Protein AF-A0A6B0UU11-F1 (afdb_monomer)

Foldseek 3Di:
DFDCPQQTLFALWDKDFDDADPVQQKTWMWIWTQDPPPRDIDIAIWIWGFDPPDPPDPDTFWIWIAHPVRPDTWIKGWQDDPVAFWTKIATPPPRDIDIDTDDDDDPVPHDCVNVVSRQPDQPPVSDGDGDDDDHRYDPVSND

pLDDT: mean 85.12, std 11.09, range [48.28, 96.38]

InterPro domains:
  IPR002970 Tick histamine-binding protein [PF02098] (1-142)
  IPR012674 Calycin [G3DSA:2.40.128.20] (1-143)
  IPR012674 Calycin [SSF50814] (1-143)

Secondary structure (DSSP, 8-state):
---SSSSTT-TT-EEEEEEEETTTTEEEEEEEEE-TTT--EEEEEEEEEEE-SSTT-SS--EEEEEETTS--EEEEEEEEE-SSSEEEEEETTT--EEEEESSS--GGGS-HHHHHHHH----TTS--PPPP------TTT--

Nearest PDB structures (foldseek):
  1qfv-assembly2_B  TM=8.189E-01  e=4.517E-04  Rhipicephalus appendiculatus
  3g7x-assembly1_A  TM=8.102E-01  e=1.492E-03  Rhipicephalus appendiculatus
  7b28-assembly7_G  TM=7.350E-01  e=2.067E-03  Rhipicephalus pulchellus
  7b28-assembly4_C  TM=7.503E-01  e=3.023E-03  Rhipicephalus pulchellus
  7b2d-assembly1_A  TM=7.182E-01  e=2.255E-02  Rhipicephalus pulchellus

Sequence (143 aa):
KNDTRLGGESKCFQMKYYEADAKKKHFLTQLLFRNDTTGQMVVYSITIVLKKSNESHNYYDRLLVQNHIATKHEIYELLFTDNKTCFTIRRISDELRQVWMIGRRNPTDISAQCGSAYQGPLDENGCAVPIPQYKIYDPEICQ

Structure (mmCIF, N/CA/C/O backbone):
data_AF-A0A6B0UU11-F1
#
_entry.id   AF-A0A6B0UU11-F1
#
loop_
_atom_site.group_PDB
_atom_site.id
_atom_site.type_symbol
_atom_site.label_atom_id
_atom_site.label_alt_id
_atom_site.label_comp_id
_atom_site.label_asym_id
_atom_site.label_entity_id
_atom_site.label_seq_id
_atom_site.pdbx_PDB_ins_code
_atom_site.Cartn_x
_atom_site.Cartn_y
_atom_site.Cartn_z
_atom_site.occupancy
_atom_site.B_iso_or_equiv
_atom_site.auth_seq_id
_atom_site.auth_comp_id
_atom_site.auth_asym_id
_atom_site.auth_atom_id
_atom_site.pdbx_PDB_model_num
ATOM 1 N N . LYS A 1 1 ? 6.491 5.214 14.272 1.00 48.28 1 LYS A N 1
ATOM 2 C CA . LYS A 1 1 ? 5.445 6.259 14.376 1.00 48.28 1 LYS A CA 1
ATOM 3 C C . LYS A 1 1 ? 4.213 5.722 13.667 1.00 48.28 1 LYS A C 1
ATOM 5 O O . LYS A 1 1 ? 4.396 5.143 12.604 1.00 48.28 1 LYS A O 1
ATOM 10 N N . ASN A 1 2 ? 3.029 5.830 14.263 1.00 50.59 2 ASN A N 1
ATOM 11 C CA . ASN A 1 2 ? 1.799 5.363 13.627 1.00 50.59 2 ASN A CA 1
ATOM 12 C C . ASN A 1 2 ? 1.388 6.286 12.481 1.00 50.59 2 ASN A C 1
ATOM 14 O O . ASN A 1 2 ? 1.773 7.461 12.458 1.00 50.59 2 ASN A O 1
ATOM 18 N N . ASP A 1 3 ? 0.652 5.741 11.511 1.00 55.50 3 ASP A N 1
ATOM 19 C CA . ASP A 1 3 ? 0.120 6.564 10.436 1.00 55.50 3 ASP A CA 1
ATOM 20 C C . ASP A 1 3 ? -0.947 7.499 11.010 1.00 55.50 3 ASP A C 1
ATOM 22 O O . ASP A 1 3 ? -1.720 7.116 11.875 1.00 55.50 3 ASP A O 1
ATOM 26 N N . THR A 1 4 ? -0.967 8.748 10.563 1.00 57.38 4 THR A N 1
ATOM 27 C CA . THR A 1 4 ? -1.985 9.751 10.904 1.00 57.38 4 THR A CA 1
ATOM 28 C C . THR A 1 4 ? -2.662 10.314 9.654 1.00 57.38 4 THR A C 1
ATOM 30 O O . THR A 1 4 ? -3.450 11.254 9.751 1.00 57.38 4 THR A O 1
ATOM 33 N N . ARG A 1 5 ? -2.344 9.777 8.466 1.00 70.94 5 ARG A N 1
ATOM 34 C CA . ARG A 1 5 ? -2.809 10.295 7.173 1.00 70.94 5 ARG A CA 1
ATOM 35 C C . ARG A 1 5 ? -3.621 9.268 6.393 1.00 70.94 5 ARG A C 1
ATOM 37 O O . ARG A 1 5 ? -4.846 9.322 6.446 1.00 70.94 5 ARG A O 1
ATOM 44 N N . LEU A 1 6 ? -2.978 8.362 5.651 1.00 64.62 6 LEU A N 1
ATOM 45 C CA . LEU A 1 6 ? -3.672 7.405 4.784 1.00 64.62 6 LEU A CA 1
ATOM 46 C C . LEU A 1 6 ? -4.136 6.201 5.605 1.00 64.62 6 LEU A C 1
ATOM 48 O O . LEU A 1 6 ? -3.629 5.093 5.485 1.00 64.62 6 LEU A O 1
ATOM 52 N N . GLY A 1 7 ? -5.129 6.470 6.438 1.00 59.06 7 GLY A N 1
ATOM 53 C CA . GLY A 1 7 ? -5.796 5.482 7.262 1.00 59.06 7 GLY A CA 1
ATOM 54 C C . GLY A 1 7 ? -5.426 5.438 8.714 1.00 59.06 7 GLY A C 1
ATOM 55 O O . GLY A 1 7 ? -6.110 4.775 9.489 1.00 59.06 7 GLY A O 1
ATOM 56 N N . GLY A 1 8 ? -4.477 6.279 9.104 1.00 64.94 8 GLY A N 1
ATOM 57 C CA . GLY A 1 8 ? -4.311 6.592 10.504 1.00 64.94 8 GLY A CA 1
ATOM 58 C C . GLY A 1 8 ? -3.969 5.345 11.328 1.00 64.94 8 GLY A C 1
ATOM 59 O O . GLY A 1 8 ? -3.302 4.420 10.865 1.00 64.94 8 GLY A O 1
ATOM 60 N N . GLU A 1 9 ? -4.512 5.309 12.539 1.00 68.12 9 GLU A N 1
ATOM 61 C CA . GLU A 1 9 ? -4.532 4.127 13.407 1.00 68.12 9 GLU A CA 1
ATOM 62 C C . GLU A 1 9 ? -5.830 3.315 13.269 1.00 68.12 9 GLU A C 1
ATOM 64 O O . GLU A 1 9 ? -5.997 2.295 13.940 1.00 68.12 9 GLU A O 1
ATOM 69 N N . SER A 1 10 ? -6.740 3.749 12.388 1.00 75.69 10 SER A N 1
ATOM 70 C CA . SER A 1 10 ? -8.085 3.196 12.279 1.00 75.69 10 SER A CA 1
ATOM 71 C C . SER A 1 10 ? -8.060 1.755 11.803 1.00 75.69 10 SER A C 1
ATOM 73 O O . SER A 1 10 ? -7.457 1.423 10.779 1.00 75.69 10 SER A O 1
ATOM 75 N N . LYS A 1 11 ? -8.759 0.885 12.530 1.00 81.06 11 LYS A N 1
ATOM 76 C CA . LYS A 1 11 ? -8.836 -0.536 12.190 1.00 81.06 11 LYS A CA 1
ATOM 77 C C . LYS A 1 11 ? -9.601 -0.768 10.891 1.00 81.06 11 LYS A C 1
ATOM 79 O O . LYS A 1 11 ? -10.465 0.012 10.481 1.00 81.06 11 LYS A O 1
ATOM 84 N N . CYS A 1 12 ? -9.298 -1.901 10.265 1.00 83.94 12 CYS A N 1
ATOM 85 C CA . CYS A 1 12 ? -9.999 -2.383 9.075 1.00 83.94 12 CYS A CA 1
ATOM 86 C C . CYS A 1 12 ? -9.890 -1.445 7.875 1.00 83.94 12 CYS A C 1
ATOM 88 O O . CYS A 1 12 ? -10.794 -1.400 7.040 1.00 83.94 12 CYS A O 1
ATOM 90 N N . PHE A 1 13 ? -8.784 -0.707 7.798 1.00 87.88 13 PHE A N 1
ATOM 91 C CA . PHE A 1 13 ? -8.553 0.245 6.734 1.00 87.88 13 PHE A CA 1
ATOM 92 C C . PHE A 1 13 ? -8.416 -0.461 5.380 1.00 87.88 13 PHE A C 1
ATOM 94 O O . PHE A 1 13 ? -7.590 -1.357 5.198 1.00 87.88 13 PHE A O 1
ATOM 101 N N . GLN A 1 14 ? -9.253 -0.064 4.430 1.00 89.12 14 GLN A N 1
ATOM 102 C CA . GLN A 1 14 ? -9.376 -0.653 3.103 1.00 89.12 14 GLN A CA 1
ATOM 103 C C . GLN A 1 14 ? -9.392 0.453 2.054 1.00 89.12 14 GLN A C 1
ATOM 105 O O . GLN A 1 14 ? -9.889 1.553 2.294 1.00 89.12 14 GLN A O 1
ATOM 110 N N . MET A 1 15 ? -8.891 0.142 0.861 1.00 90.62 15 MET A N 1
ATOM 111 C CA . MET A 1 15 ? -9.015 1.018 -0.297 1.00 90.62 15 MET A CA 1
ATOM 112 C C . MET A 1 15 ? -9.558 0.257 -1.503 1.00 90.62 15 MET A C 1
ATOM 114 O O . MET A 1 15 ? -9.213 -0.905 -1.724 1.00 90.62 15 MET A O 1
ATOM 118 N N . LYS A 1 16 ? -10.397 0.919 -2.299 1.00 91.81 16 LYS A N 1
ATOM 119 C CA . LYS A 1 16 ? -10.928 0.382 -3.555 1.00 91.81 16 LYS A CA 1
ATOM 120 C C . LYS A 1 16 ? -11.103 1.503 -4.570 1.00 91.81 16 LYS A C 1
ATOM 122 O O . LYS A 1 16 ? -11.786 2.487 -4.291 1.00 91.81 16 LYS A O 1
ATOM 127 N N . TYR A 1 17 ? -10.513 1.350 -5.753 1.00 92.81 17 TYR A N 1
ATOM 128 C CA . TYR A 1 17 ? -10.797 2.258 -6.860 1.00 92.81 17 TYR A CA 1
ATOM 129 C C . TYR A 1 17 ? -12.163 1.936 -7.477 1.00 92.81 17 TYR A C 1
ATOM 131 O O . TYR A 1 17 ? -12.565 0.772 -7.541 1.00 92.81 17 TYR A O 1
ATOM 139 N N . TYR A 1 18 ? -12.879 2.967 -7.917 1.00 93.75 18 TYR A N 1
ATOM 140 C CA . TYR A 1 18 ? -14.172 2.832 -8.599 1.00 93.75 18 TYR A CA 1
ATOM 141 C C . TYR A 1 18 ? -14.174 3.454 -9.997 1.00 93.75 18 TYR A C 1
ATOM 143 O O . TYR A 1 18 ? -15.002 3.084 -10.822 1.00 93.75 18 TYR A O 1
ATOM 151 N N . GLU A 1 19 ? -13.218 4.335 -10.289 1.00 95.06 19 GLU A N 1
ATOM 152 C CA . GLU A 1 19 ? -13.012 4.902 -11.619 1.00 95.06 19 GLU A CA 1
ATOM 153 C C . GLU A 1 19 ? -11.513 5.013 -11.902 1.00 95.06 19 GLU A C 1
ATOM 155 O O . GLU A 1 19 ? -10.722 5.328 -11.008 1.00 95.06 19 GLU A O 1
ATOM 160 N N . ALA A 1 20 ? -11.115 4.741 -13.145 1.00 95.19 20 ALA A N 1
ATOM 161 C CA . ALA A 1 20 ? -9.724 4.786 -13.571 1.00 95.19 20 ALA A CA 1
ATOM 162 C C . ALA A 1 20 ? -9.585 5.467 -14.938 1.00 95.19 20 ALA A C 1
ATOM 164 O O . ALA A 1 20 ? -10.110 4.987 -15.942 1.00 95.19 20 ALA A O 1
ATOM 165 N N . ASP A 1 21 ? -8.797 6.540 -14.993 1.00 94.25 21 ASP A N 1
ATOM 166 C CA . ASP A 1 21 ? -8.285 7.113 -16.237 1.00 94.25 21 ASP A CA 1
ATOM 167 C C . ASP A 1 21 ? -6.896 6.523 -16.505 1.00 94.25 21 ASP A C 1
ATOM 169 O O . ASP A 1 21 ? -5.870 6.978 -15.985 1.00 94.25 21 ASP A O 1
ATOM 173 N N . ALA A 1 22 ? -6.856 5.491 -17.347 1.00 89.88 22 ALA A N 1
ATOM 174 C CA . ALA A 1 22 ? -5.625 4.787 -17.688 1.00 89.88 22 ALA A CA 1
ATOM 175 C C . ALA A 1 22 ? -4.618 5.645 -18.476 1.00 89.88 22 ALA A C 1
ATOM 177 O O . ALA A 1 22 ? -3.426 5.319 -18.461 1.00 89.88 22 ALA A O 1
ATOM 178 N N . LYS A 1 23 ? -5.053 6.716 -19.159 1.00 91.25 23 LYS A N 1
ATOM 179 C CA . LYS A 1 23 ? -4.154 7.615 -19.903 1.00 91.25 23 LYS A CA 1
ATOM 180 C C . LYS A 1 23 ? -3.428 8.544 -18.943 1.00 91.25 23 LYS A C 1
ATOM 182 O O . LYS A 1 23 ? -2.207 8.658 -19.011 1.00 91.25 23 LYS A O 1
ATOM 187 N N . LYS A 1 24 ? -4.168 9.157 -18.018 1.00 90.56 24 LYS A N 1
ATOM 188 C CA . LYS A 1 24 ? -3.601 10.066 -17.010 1.00 90.56 24 LYS A CA 1
ATOM 189 C C . LYS A 1 24 ? -2.987 9.334 -15.820 1.00 90.56 24 LYS A C 1
ATOM 191 O O . LYS A 1 24 ? -2.226 9.943 -15.076 1.00 90.56 24 LYS A O 1
ATOM 196 N N . LYS A 1 25 ? -3.282 8.038 -15.660 1.00 94.25 25 LYS A N 1
ATOM 197 C CA . LYS A 1 25 ? -2.942 7.223 -14.480 1.00 94.25 25 LYS A CA 1
ATOM 198 C C . LYS A 1 25 ? -3.590 7.756 -13.204 1.00 94.25 25 LYS A C 1
ATOM 200 O O . LYS A 1 25 ? -2.962 7.773 -12.148 1.00 94.25 25 LYS A O 1
ATOM 205 N N . HIS A 1 26 ? -4.826 8.231 -13.330 1.00 94.44 26 HIS A N 1
ATOM 206 C CA . HIS A 1 26 ? -5.625 8.742 -12.221 1.00 94.44 26 HIS A CA 1
ATOM 207 C C . HIS A 1 26 ? -6.646 7.685 -11.809 1.00 94.44 26 HIS A C 1
ATOM 209 O O . HIS A 1 26 ? -7.297 7.088 -12.664 1.00 94.44 26 HIS A O 1
ATOM 215 N N . PHE A 1 27 ? -6.801 7.486 -10.507 1.00 94.19 27 PHE A N 1
ATOM 216 C CA . PHE A 1 27 ? -7.689 6.487 -9.931 1.00 94.19 27 PHE A CA 1
ATOM 217 C C . PHE A 1 27 ? -8.529 7.141 -8.840 1.00 94.19 27 PHE A C 1
ATOM 219 O O . PHE A 1 27 ? -8.003 7.514 -7.785 1.00 94.19 27 PHE A O 1
ATOM 226 N N . LEU A 1 28 ? -9.833 7.274 -9.076 1.00 93.50 28 LEU A N 1
ATOM 227 C CA . LEU A 1 28 ? -10.758 7.686 -8.028 1.00 93.50 28 LEU A CA 1
ATOM 228 C C . LEU A 1 28 ? -10.978 6.504 -7.092 1.00 93.50 28 LEU A C 1
ATOM 230 O O . LEU A 1 28 ? -11.361 5.410 -7.515 1.00 93.50 28 LEU A O 1
ATOM 234 N N . THR A 1 29 ? -10.673 6.727 -5.820 1.00 92.31 29 THR A N 1
ATOM 235 C CA . THR A 1 29 ? -10.527 5.671 -4.823 1.00 92.31 29 THR A CA 1
ATOM 236 C C . THR A 1 29 ? -11.312 6.012 -3.572 1.00 92.31 29 THR A C 1
ATOM 238 O O . THR A 1 29 ? -11.241 7.125 -3.056 1.00 92.31 29 THR A O 1
ATOM 241 N N . GLN A 1 30 ? -12.064 5.036 -3.078 1.00 91.62 30 GLN A N 1
ATOM 242 C CA . GLN A 1 30 ? -12.705 5.090 -1.775 1.00 91.62 30 GLN A CA 1
ATOM 243 C C . GLN A 1 30 ? -11.797 4.444 -0.739 1.00 91.62 30 GLN A C 1
ATOM 245 O O . GLN A 1 30 ? -11.271 3.350 -0.948 1.00 91.62 30 GLN A O 1
ATOM 250 N N . LEU A 1 31 ? -11.650 5.129 0.383 1.00 89.12 31 LEU A N 1
ATOM 251 C CA . LEU A 1 31 ? -11.078 4.618 1.613 1.00 89.12 31 LEU A CA 1
ATOM 252 C C . LEU A 1 31 ? -12.231 4.243 2.537 1.00 89.12 31 LEU A C 1
ATOM 254 O O . LEU A 1 31 ? -13.141 5.049 2.732 1.00 89.12 31 LEU A O 1
ATOM 258 N N . LEU A 1 32 ? -12.195 3.034 3.082 1.00 87.94 32 LEU A N 1
ATOM 259 C CA . LEU A 1 32 ? -13.185 2.521 4.020 1.00 87.94 32 LEU A CA 1
ATOM 260 C C . LEU A 1 32 ? -12.474 2.115 5.300 1.00 87.94 32 LEU A C 1
ATOM 262 O O . LEU A 1 32 ? -11.485 1.389 5.247 1.00 87.94 32 LEU A O 1
ATOM 266 N N . PHE A 1 33 ? -12.966 2.574 6.443 1.00 86.25 33 PHE A N 1
ATOM 267 C CA . PHE A 1 33 ? -12.352 2.261 7.729 1.00 86.25 33 PHE A CA 1
ATOM 268 C C . PHE A 1 33 ? -13.340 2.371 8.872 1.00 86.25 33 PHE A C 1
ATOM 270 O O . PHE A 1 33 ? -14.361 3.053 8.764 1.00 86.25 33 PHE A O 1
ATOM 277 N N . ARG A 1 34 ? -13.028 1.696 9.976 1.00 82.62 34 ARG A N 1
ATOM 278 C CA . ARG A 1 34 ? -13.826 1.777 11.191 1.00 82.62 34 ARG A CA 1
ATOM 279 C C . ARG A 1 34 ? -13.349 2.959 12.024 1.00 82.62 34 ARG A C 1
ATOM 281 O O . ARG A 1 34 ? -12.163 3.077 12.310 1.00 82.62 34 ARG A O 1
ATOM 288 N N . ASN A 1 35 ? -14.264 3.849 12.388 1.00 80.06 35 ASN A N 1
ATOM 289 C CA . ASN A 1 35 ? -13.966 4.932 13.313 1.00 80.06 35 ASN A CA 1
ATOM 290 C C . ASN A 1 35 ? -13.857 4.361 14.733 1.00 80.06 35 ASN A C 1
ATOM 292 O O . ASN A 1 35 ? -14.810 3.751 15.215 1.00 80.06 35 ASN A O 1
ATOM 296 N N . ASP A 1 36 ? -12.727 4.571 15.403 1.00 73.62 36 ASP A N 1
ATOM 297 C CA . ASP A 1 36 ? -12.484 3.976 16.724 1.00 73.62 36 ASP A CA 1
ATOM 298 C C . ASP A 1 36 ? -13.341 4.612 17.836 1.00 73.62 36 ASP A C 1
ATOM 300 O O . ASP A 1 36 ? -13.617 3.968 18.845 1.00 73.62 36 ASP A O 1
ATOM 304 N N . THR A 1 37 ? -13.819 5.848 17.647 1.00 77.75 37 THR A N 1
ATOM 305 C CA . THR A 1 37 ? -14.658 6.563 18.622 1.00 77.75 37 THR A CA 1
ATOM 306 C C . THR A 1 37 ? -16.128 6.170 18.517 1.00 77.75 37 THR A C 1
ATOM 308 O O . THR A 1 37 ? -16.787 5.943 19.528 1.00 77.75 37 THR A O 1
ATOM 311 N N . THR A 1 38 ? -16.675 6.126 17.300 1.00 80.81 38 THR A N 1
ATOM 312 C CA . THR A 1 38 ? -18.106 5.859 17.074 1.00 80.81 38 THR A CA 1
ATOM 313 C C . THR A 1 38 ? -18.392 4.395 16.755 1.00 80.81 38 THR A C 1
ATOM 315 O O . THR A 1 38 ? -19.546 3.974 16.772 1.00 80.81 38 THR A O 1
ATOM 318 N N . GLY A 1 39 ? -17.362 3.620 16.406 1.00 77.31 39 GLY A N 1
ATOM 319 C CA . GLY A 1 39 ? -17.476 2.243 15.929 1.00 77.31 39 GLY A CA 1
ATOM 320 C C . GLY A 1 39 ? -18.073 2.106 14.525 1.00 77.31 39 GLY A C 1
ATOM 321 O O . GLY A 1 39 ? -18.149 0.981 14.027 1.00 77.31 39 GLY A O 1
ATOM 322 N N . GLN A 1 40 ? -18.492 3.209 13.895 1.0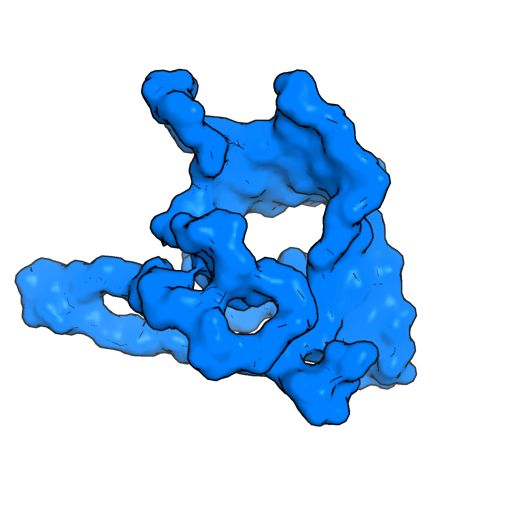0 81.81 40 GLN A N 1
ATOM 323 C CA . GLN A 1 40 ? -19.147 3.228 12.588 1.00 81.81 40 GLN A CA 1
ATOM 324 C C . GLN A 1 40 ? -18.138 3.137 11.441 1.00 81.81 40 GLN A C 1
ATOM 326 O O . GLN A 1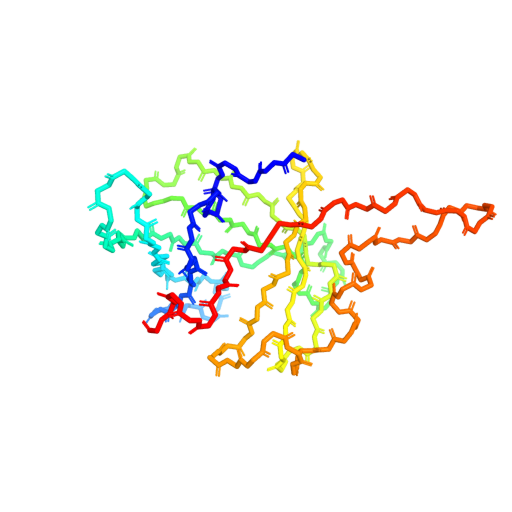 40 ? -16.996 3.587 11.553 1.00 81.81 40 GLN A O 1
ATOM 331 N N . MET A 1 41 ? -18.587 2.597 10.307 1.00 83.12 41 MET A N 1
ATOM 332 C CA . MET A 1 41 ? -17.814 2.615 9.068 1.00 83.12 41 MET A CA 1
ATOM 333 C C . MET A 1 41 ? -17.852 4.007 8.440 1.00 83.12 41 MET A C 1
ATOM 335 O O . MET A 1 41 ? -18.922 4.578 8.229 1.00 83.12 41 MET A O 1
ATOM 339 N N . VAL A 1 42 ? -16.678 4.535 8.112 1.00 84.56 42 VAL A N 1
ATOM 340 C CA . VAL A 1 42 ? -16.494 5.817 7.434 1.00 84.56 42 VAL A CA 1
ATOM 341 C C . VAL A 1 42 ? -15.985 5.556 6.026 1.00 84.56 42 VAL A C 1
ATOM 343 O O . VAL A 1 42 ? -15.115 4.709 5.815 1.00 84.56 42 VAL A O 1
ATOM 346 N N . VAL A 1 43 ? -16.530 6.301 5.063 1.00 86.69 43 VAL A N 1
ATOM 347 C CA . VAL A 1 43 ? -16.101 6.269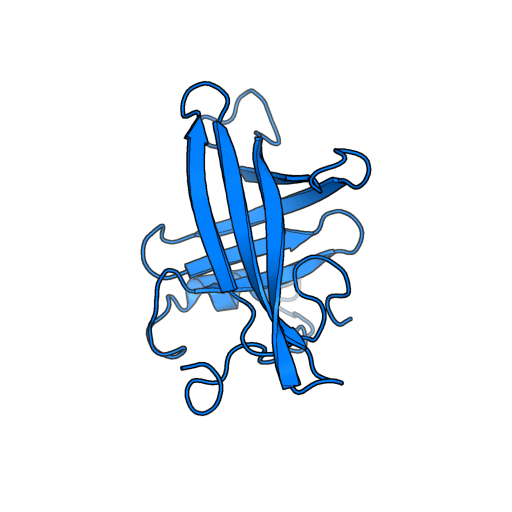 3.664 1.00 86.69 43 VAL A CA 1
ATOM 348 C C . VAL A 1 43 ? -15.579 7.643 3.270 1.00 86.69 43 VAL A C 1
ATOM 350 O O . VAL A 1 43 ? -16.248 8.655 3.481 1.00 86.69 43 VAL A O 1
ATOM 353 N N . TYR A 1 44 ? -14.389 7.682 2.679 1.00 85.81 44 TYR A N 1
ATOM 354 C CA . TYR A 1 44 ? -13.755 8.909 2.209 1.00 85.81 44 TYR A CA 1
ATOM 355 C C . TYR A 1 44 ? -13.223 8.746 0.787 1.00 85.81 44 TYR A C 1
ATOM 357 O O . TYR A 1 44 ? -12.625 7.724 0.467 1.00 85.81 44 TYR A O 1
ATOM 365 N N . SER A 1 45 ? -13.417 9.752 -0.068 1.00 88.50 45 SER A N 1
ATOM 366 C CA . SER A 1 45 ? -12.943 9.711 -1.457 1.00 88.50 45 SER A CA 1
ATOM 367 C C . SER A 1 45 ? -11.628 10.466 -1.630 1.00 88.50 45 SER A C 1
ATOM 369 O O . SER A 1 45 ? -11.486 11.610 -1.190 1.00 88.50 45 SER A O 1
ATOM 371 N N . ILE A 1 46 ? -10.691 9.830 -2.325 1.00 90.12 46 ILE A N 1
ATOM 372 C CA . ILE A 1 46 ? -9.397 10.380 -2.729 1.00 90.12 46 ILE A CA 1
ATOM 373 C C . ILE A 1 46 ? -9.153 10.130 -4.218 1.00 90.12 46 ILE A C 1
ATOM 375 O O . ILE A 1 46 ? -9.763 9.251 -4.831 1.00 90.12 46 ILE A O 1
ATOM 379 N N . THR A 1 47 ? -8.188 10.852 -4.771 1.00 91.69 47 THR A N 1
ATOM 380 C CA . THR A 1 47 ? -7.601 10.547 -6.076 1.00 91.69 47 THR A CA 1
ATOM 381 C C . THR A 1 47 ? -6.186 10.031 -5.865 1.00 91.69 47 THR A C 1
ATOM 383 O O . THR A 1 47 ? -5.384 10.670 -5.186 1.00 91.69 47 THR A O 1
ATOM 386 N N . ILE A 1 48 ? -5.865 8.883 -6.455 1.00 93.00 48 ILE A N 1
ATOM 387 C CA . ILE A 1 48 ? -4.499 8.363 -6.526 1.00 93.00 48 ILE A CA 1
ATOM 388 C C . ILE A 1 48 ? -3.985 8.599 -7.940 1.00 93.00 48 ILE A C 1
ATOM 390 O O . ILE A 1 48 ? -4.615 8.189 -8.913 1.00 93.00 48 ILE A O 1
ATOM 394 N N . VAL A 1 49 ? -2.834 9.249 -8.059 1.00 93.94 49 VAL A N 1
ATOM 395 C CA . VAL A 1 49 ? -2.151 9.460 -9.334 1.00 93.94 49 VAL A CA 1
ATOM 396 C C . VAL A 1 49 ? -0.828 8.715 -9.318 1.00 93.94 49 VAL A C 1
ATOM 398 O O . VAL A 1 49 ? 0.022 8.978 -8.467 1.00 93.94 49 VAL A O 1
ATOM 401 N N . LEU A 1 50 ? -0.630 7.808 -10.274 1.00 94.81 50 LEU A N 1
ATOM 402 C CA . LEU A 1 50 ? 0.654 7.126 -10.415 1.00 94.81 50 LEU A CA 1
ATOM 403 C C . LEU A 1 50 ? 1.649 8.034 -11.139 1.00 94.81 50 LEU A C 1
ATOM 405 O O . LEU A 1 50 ? 1.365 8.588 -12.206 1.00 94.81 50 LEU A O 1
ATOM 409 N N . LYS A 1 51 ? 2.832 8.182 -10.553 1.00 94.62 51 LYS A N 1
ATOM 410 C CA . LYS A 1 51 ? 3.940 8.998 -11.050 1.00 94.62 51 LYS A CA 1
ATOM 411 C C . LYS A 1 51 ? 5.211 8.161 -11.130 1.00 94.62 51 LYS A C 1
ATOM 413 O O . LYS A 1 51 ? 5.313 7.097 -10.523 1.00 94.62 51 LYS A O 1
ATOM 418 N N . LYS A 1 52 ? 6.166 8.664 -11.904 1.00 94.81 52 LYS A N 1
ATOM 419 C CA . LYS A 1 52 ? 7.530 8.149 -11.930 1.00 94.81 52 LYS A CA 1
ATOM 420 C C . LYS A 1 52 ? 8.404 9.042 -11.060 1.00 94.81 52 LYS A C 1
ATOM 422 O O . LYS A 1 52 ? 8.233 10.262 -11.068 1.00 94.81 52 LYS A O 1
ATOM 427 N N . SER A 1 53 ? 9.325 8.452 -10.319 1.00 92.94 53 SER A N 1
ATOM 428 C CA . SER A 1 53 ? 10.384 9.166 -9.614 1.00 92.94 53 SER A CA 1
ATOM 429 C C . SER A 1 53 ? 11.402 9.760 -10.584 1.00 92.94 53 SER A C 1
ATOM 431 O O . SER A 1 53 ? 11.943 10.832 -10.323 1.00 92.94 53 SER A O 1
ATOM 433 N N . ASN A 1 54 ? 11.597 9.081 -11.714 1.00 92.19 54 ASN A N 1
ATOM 434 C CA . ASN A 1 54 ? 12.496 9.441 -12.794 1.00 92.19 54 ASN A CA 1
ATOM 435 C C . ASN A 1 54 ? 11.811 9.157 -14.139 1.00 92.19 54 ASN A C 1
ATOM 437 O O . ASN A 1 54 ? 11.250 8.079 -14.343 1.00 92.19 54 ASN A O 1
ATOM 441 N N . GLU A 1 55 ? 11.847 10.112 -15.067 1.00 90.12 55 GLU A N 1
ATOM 442 C CA . GLU A 1 55 ? 11.189 9.988 -16.375 1.00 90.12 55 GLU A CA 1
ATOM 443 C C . GLU A 1 55 ? 11.733 8.824 -17.214 1.00 90.12 55 GLU A C 1
ATOM 445 O O . GLU A 1 55 ? 10.973 8.213 -17.972 1.00 90.12 55 GLU A O 1
ATOM 450 N N . SER A 1 56 ? 13.002 8.461 -17.002 1.00 93.88 56 SER A N 1
ATOM 451 C CA . SER A 1 56 ? 13.672 7.335 -17.658 1.00 93.88 56 SER A CA 1
ATOM 452 C C . SER A 1 56 ? 13.149 5.964 -17.217 1.00 93.88 56 SER A C 1
ATOM 454 O O . SER A 1 56 ? 13.366 4.980 -17.923 1.00 93.88 56 SER A O 1
ATOM 456 N N . HIS A 1 57 ? 12.457 5.854 -16.074 1.00 91.44 57 HIS A N 1
ATOM 457 C CA . HIS A 1 57 ? 11.859 4.583 -15.654 1.00 91.44 57 HIS A CA 1
ATOM 458 C C . HIS A 1 57 ? 10.741 4.174 -16.621 1.00 91.44 57 HIS A C 1
ATOM 460 O O . HIS A 1 57 ? 9.902 4.984 -17.017 1.00 91.44 57 HIS A O 1
ATOM 466 N N . ASN A 1 58 ? 10.666 2.893 -16.976 1.00 92.94 58 ASN A N 1
ATOM 467 C CA . ASN A 1 58 ? 9.538 2.343 -17.737 1.00 92.94 58 ASN A CA 1
ATOM 468 C C . ASN A 1 58 ? 8.360 1.915 -16.836 1.00 92.94 58 ASN A C 1
ATOM 470 O O . ASN A 1 58 ? 7.326 1.487 -17.345 1.00 92.94 58 ASN A O 1
ATOM 474 N N . TYR A 1 59 ? 8.489 2.081 -15.518 1.00 90.81 59 TYR 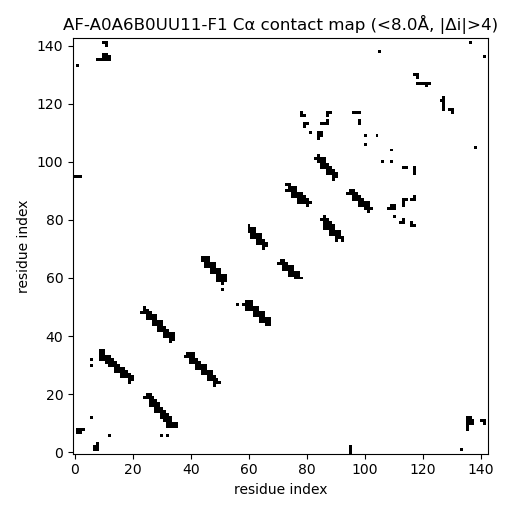A N 1
ATOM 475 C CA . TYR A 1 59 ? 7.475 1.772 -14.512 1.00 90.81 59 TYR A CA 1
ATOM 476 C C . TYR A 1 59 ? 7.091 3.010 -13.691 1.00 90.81 59 TYR A C 1
ATOM 478 O O . TYR A 1 59 ? 7.814 4.004 -13.659 1.00 90.81 59 TYR A O 1
ATOM 486 N N . TYR A 1 60 ? 5.929 2.940 -13.037 1.00 94.00 60 TYR A N 1
ATOM 487 C CA . TYR A 1 60 ? 5.472 3.933 -12.066 1.00 94.00 60 TYR A CA 1
ATOM 488 C C . TYR A 1 60 ? 5.784 3.426 -10.661 1.00 94.00 60 TYR A C 1
ATOM 490 O O . TYR A 1 60 ? 5.379 2.326 -10.296 1.00 94.00 60 TYR A O 1
ATOM 498 N N . ASP A 1 61 ? 6.487 4.231 -9.883 1.00 95.12 61 ASP A N 1
ATOM 499 C CA . ASP A 1 61 ? 6.997 3.901 -8.550 1.00 95.12 61 ASP A CA 1
ATOM 500 C C . ASP A 1 61 ? 6.566 4.912 -7.487 1.00 95.12 61 ASP A C 1
ATOM 502 O O . ASP A 1 61 ? 6.949 4.794 -6.327 1.00 95.12 61 ASP A O 1
ATOM 506 N N . ARG A 1 62 ? 5.747 5.903 -7.850 1.00 95.44 62 ARG A N 1
ATOM 507 C CA . ARG A 1 62 ? 5.201 6.878 -6.908 1.00 95.44 62 ARG A CA 1
ATOM 508 C C . ARG A 1 62 ? 3.685 6.934 -6.971 1.00 95.44 62 ARG A C 1
ATOM 510 O O . ARG A 1 62 ? 3.095 6.946 -8.050 1.00 95.44 62 ARG A O 1
ATOM 517 N N . LEU A 1 63 ? 3.064 7.027 -5.803 1.00 94.44 63 LEU A N 1
ATOM 518 C CA . LEU A 1 63 ? 1.641 7.262 -5.624 1.00 94.44 63 LEU A CA 1
ATOM 519 C C . LEU A 1 63 ? 1.471 8.657 -5.029 1.00 94.44 63 LEU A C 1
ATOM 521 O O . LEU A 1 63 ? 1.860 8.909 -3.889 1.00 94.44 63 LEU A O 1
ATOM 525 N N . LEU A 1 64 ? 0.888 9.561 -5.805 1.00 93.00 64 LEU A N 1
ATOM 526 C CA . LEU A 1 64 ? 0.440 10.859 -5.324 1.00 93.00 64 LEU A CA 1
ATOM 527 C C . LEU A 1 64 ? -1.017 10.729 -4.882 1.00 93.00 64 LEU A C 1
ATOM 529 O O . LEU A 1 64 ? -1.899 10.520 -5.713 1.00 93.00 64 LEU A O 1
ATOM 533 N N . VAL A 1 65 ? -1.264 10.855 -3.585 1.00 90.62 65 VAL A N 1
ATOM 534 C CA . VAL A 1 65 ? -2.603 10.792 -3.001 1.00 90.62 65 VAL A CA 1
ATOM 535 C C . VAL A 1 65 ? -3.128 12.199 -2.767 1.00 90.62 65 VAL A C 1
ATOM 537 O O . VAL A 1 65 ? -2.501 12.991 -2.067 1.00 90.62 65 VAL A O 1
ATOM 540 N N . GLN A 1 66 ? -4.293 12.488 -3.334 1.00 87.94 66 GLN A N 1
ATOM 541 C CA . GLN A 1 66 ? -4.981 13.772 -3.282 1.00 87.94 66 GLN A CA 1
ATOM 542 C C . GLN A 1 66 ? -6.321 13.625 -2.569 1.00 87.94 66 GLN A C 1
ATOM 544 O O . GLN A 1 66 ? -7.092 12.712 -2.867 1.00 87.94 66 GLN A O 1
ATOM 549 N N . ASN A 1 67 ? -6.636 14.548 -1.660 1.00 77.38 67 ASN A N 1
ATOM 550 C CA . ASN A 1 67 ? -8.005 14.681 -1.163 1.00 77.38 67 ASN A CA 1
ATOM 551 C C . ASN A 1 67 ? -8.942 15.257 -2.245 1.00 77.38 67 ASN A C 1
ATOM 553 O O . ASN A 1 67 ? -8.482 15.833 -3.227 1.00 77.38 67 ASN A O 1
ATOM 557 N N . HIS A 1 68 ? -10.264 15.150 -2.056 1.00 61.34 68 HIS A N 1
ATOM 558 C CA . HIS A 1 68 ? -11.250 15.638 -3.039 1.00 61.34 68 HIS A CA 1
ATOM 559 C C . HIS A 1 68 ? -11.164 17.149 -3.349 1.00 61.34 68 HIS A C 1
ATOM 561 O O . HIS A 1 68 ? -11.647 17.584 -4.387 1.00 61.34 68 HIS A O 1
ATOM 567 N N . ILE A 1 69 ? -10.539 17.944 -2.470 1.00 58.41 69 ILE A N 1
ATOM 568 C CA . ILE A 1 69 ? -10.313 19.392 -2.658 1.00 58.41 69 ILE A CA 1
ATOM 569 C C . ILE A 1 69 ? -8.922 19.660 -3.272 1.00 58.41 69 ILE A C 1
ATOM 571 O O . ILE A 1 69 ? -8.527 20.808 -3.420 1.00 58.41 69 ILE A O 1
ATOM 575 N N . ALA A 1 70 ? -8.146 18.618 -3.599 1.00 57.53 70 ALA A N 1
ATOM 576 C CA . ALA A 1 70 ? -6.784 18.687 -4.141 1.00 57.53 70 ALA A CA 1
ATOM 577 C C . ALA A 1 70 ? -5.832 19.635 -3.374 1.00 57.53 70 ALA A C 1
ATOM 579 O O . ALA A 1 70 ? -4.904 20.200 -3.943 1.00 57.53 70 ALA A O 1
ATOM 580 N N . THR A 1 71 ? -6.052 19.828 -2.073 1.00 55.78 71 THR A N 1
ATOM 581 C CA . THR A 1 71 ? -5.278 20.748 -1.219 1.00 55.78 71 THR A CA 1
ATOM 582 C C . THR A 1 71 ? -4.228 20.030 -0.385 1.00 55.78 71 THR A C 1
ATOM 584 O O . THR A 1 71 ? -3.193 20.612 -0.070 1.00 55.78 71 THR A O 1
ATOM 587 N N . LYS A 1 72 ? -4.462 18.761 -0.031 1.00 64.25 72 LYS A N 1
ATOM 588 C CA . LYS A 1 72 ? -3.504 17.937 0.717 1.00 64.25 72 LYS A CA 1
ATOM 589 C C . LYS A 1 72 ? -3.000 16.811 -0.169 1.00 64.25 72 LYS A C 1
ATOM 591 O O . LYS A 1 72 ? -3.801 16.045 -0.707 1.00 64.25 72 LYS A O 1
ATOM 596 N N . HIS A 1 73 ? -1.679 16.745 -0.293 1.00 73.94 73 HIS A N 1
ATOM 597 C CA . HIS A 1 73 ? -0.976 15.787 -1.125 1.00 73.94 73 HIS A CA 1
ATOM 598 C C . HIS A 1 73 ? -0.023 14.972 -0.273 1.00 73.94 73 HIS A C 1
ATOM 600 O O . HIS A 1 73 ? 0.833 15.534 0.405 1.00 73.94 73 HIS A O 1
ATOM 606 N N . GLU A 1 74 ? -0.145 13.657 -0.365 1.00 88.25 74 GLU A N 1
ATOM 607 C CA . GLU A 1 74 ? 0.829 12.734 0.196 1.00 88.25 74 GLU A CA 1
ATOM 608 C C . GLU A 1 74 ? 1.499 11.961 -0.921 1.00 88.25 74 GLU A C 1
ATOM 610 O O . GLU A 1 74 ? 0.827 11.452 -1.817 1.00 88.25 74 GLU A O 1
ATOM 615 N N . ILE A 1 75 ? 2.827 11.888 -0.875 1.00 92.25 75 ILE A N 1
ATOM 616 C CA . ILE A 1 75 ? 3.606 11.147 -1.862 1.00 92.25 75 ILE A CA 1
ATOM 617 C C . ILE A 1 75 ? 4.153 9.901 -1.192 1.00 92.25 75 ILE A C 1
ATOM 619 O O . ILE A 1 75 ? 4.899 9.977 -0.210 1.00 92.25 75 ILE A O 1
ATOM 623 N N . TYR A 1 76 ? 3.784 8.763 -1.759 1.00 94.25 76 TYR A N 1
ATOM 624 C CA . TYR A 1 76 ? 4.302 7.465 -1.383 1.00 94.25 76 TYR A CA 1
ATOM 625 C C . TYR A 1 76 ? 5.177 6.923 -2.501 1.00 94.25 76 TYR A C 1
ATOM 627 O O . TYR A 1 76 ? 4.879 7.097 -3.680 1.00 94.25 76 TYR A O 1
ATOM 635 N N . GLU A 1 77 ? 6.245 6.247 -2.125 1.00 95.94 77 GLU A N 1
ATOM 636 C CA . GLU A 1 77 ? 7.100 5.480 -3.010 1.00 95.94 77 GLU A CA 1
ATOM 637 C C . GLU A 1 77 ? 6.785 3.994 -2.858 1.00 95.94 77 GLU A C 1
ATOM 639 O O . GLU A 1 77 ? 6.618 3.495 -1.744 1.00 95.94 77 GLU A O 1
ATOM 644 N N . LEU A 1 78 ? 6.686 3.294 -3.981 1.00 96.38 78 LEU A N 1
ATOM 645 C CA . LEU A 1 78 ? 6.511 1.854 -4.043 1.00 96.38 78 LEU A CA 1
ATOM 646 C C . LEU A 1 78 ? 7.860 1.174 -3.802 1.00 96.38 78 LEU A C 1
ATOM 648 O O . LEU A 1 78 ? 8.745 1.232 -4.648 1.00 96.38 78 LEU A O 1
ATOM 652 N N . LEU A 1 79 ? 7.999 0.509 -2.655 1.00 95.31 79 LEU A N 1
ATOM 653 C CA . LEU A 1 79 ? 9.210 -0.237 -2.311 1.00 95.31 79 LEU A CA 1
ATOM 654 C C . LEU A 1 79 ? 9.219 -1.621 -2.959 1.00 95.31 79 LEU A C 1
ATOM 656 O O . LEU A 1 79 ? 10.260 -2.104 -3.394 1.00 95.31 79 LEU A O 1
ATOM 660 N N . PHE A 1 80 ? 8.060 -2.279 -2.985 1.00 95.69 80 PHE A N 1
ATOM 661 C CA . PHE A 1 80 ? 7.909 -3.618 -3.538 1.00 95.69 80 PHE A CA 1
ATOM 662 C C . PHE A 1 80 ? 6.443 -3.911 -3.864 1.00 95.69 80 PHE A C 1
ATOM 664 O O . PHE A 1 80 ? 5.538 -3.440 -3.180 1.00 95.69 80 PHE A O 1
ATOM 671 N N . THR A 1 81 ? 6.203 -4.727 -4.884 1.00 96.12 81 THR A N 1
ATOM 672 C CA . THR A 1 81 ? 4.902 -5.337 -5.173 1.00 96.12 81 THR A CA 1
ATOM 673 C C . THR A 1 81 ? 5.139 -6.635 -5.925 1.00 96.12 81 THR A C 1
ATOM 675 O O . THR A 1 81 ? 5.981 -6.693 -6.821 1.00 96.12 81 THR A O 1
ATOM 678 N N . ASP A 1 82 ? 4.375 -7.669 -5.599 1.00 95.19 82 ASP A N 1
ATOM 679 C CA . ASP A 1 82 ? 4.307 -8.882 -6.419 1.00 95.19 82 ASP A CA 1
ATOM 680 C C . ASP A 1 82 ? 3.162 -8.819 -7.450 1.00 95.19 82 ASP A C 1
ATOM 682 O O . ASP A 1 82 ? 2.921 -9.778 -8.185 1.00 95.19 82 ASP A O 1
ATOM 686 N N . ASN A 1 83 ? 2.440 -7.689 -7.487 1.00 93.19 83 ASN A N 1
ATOM 687 C CA . ASN A 1 83 ? 1.248 -7.414 -8.294 1.00 93.19 83 ASN A CA 1
ATOM 688 C C . ASN A 1 83 ? 0.097 -8.411 -8.098 1.00 93.19 83 ASN A C 1
ATOM 690 O O . ASN A 1 83 ? -0.852 -8.419 -8.884 1.00 93.19 83 ASN A O 1
ATOM 694 N N . LYS A 1 84 ? 0.165 -9.262 -7.071 1.00 94.38 84 LYS A N 1
ATOM 695 C CA . LYS A 1 84 ? -0.765 -10.376 -6.875 1.00 94.38 84 LYS A CA 1
ATOM 696 C C . LYS A 1 84 ? -1.337 -10.402 -5.477 1.00 94.38 84 LYS A C 1
ATOM 698 O O . LYS A 1 84 ? -2.547 -10.572 -5.342 1.00 94.38 84 LYS A O 1
ATOM 703 N N . THR A 1 85 ? -0.496 -10.318 -4.454 1.00 95.25 85 THR A N 1
ATOM 704 C CA . THR A 1 85 ? -0.862 -10.534 -3.052 1.00 95.25 85 THR A CA 1
ATOM 705 C C . THR A 1 85 ? -0.668 -9.303 -2.194 1.00 95.25 85 THR A C 1
ATOM 707 O O . THR A 1 85 ? -1.486 -9.083 -1.301 1.00 95.25 85 THR A O 1
ATOM 710 N N . CYS A 1 86 ? 0.342 -8.481 -2.465 1.00 95.94 86 CYS A N 1
ATOM 711 C CA . CYS A 1 86 ? 0.631 -7.327 -1.631 1.00 95.94 86 CYS A CA 1
ATOM 712 C C . CYS A 1 86 ? 1.506 -6.290 -2.327 1.00 95.94 86 CYS A C 1
ATOM 714 O O . CYS A 1 86 ? 2.154 -6.548 -3.343 1.00 95.94 86 CYS A O 1
ATOM 716 N N . PHE A 1 87 ? 1.546 -5.109 -1.724 1.00 96.00 87 PHE A N 1
ATOM 717 C CA . PHE A 1 87 ? 2.523 -4.081 -2.034 1.00 96.00 87 PHE A CA 1
ATOM 718 C C . PHE A 1 87 ? 2.982 -3.379 -0.759 1.00 96.00 87 PHE A C 1
ATOM 720 O O . PHE A 1 87 ? 2.235 -3.261 0.215 1.00 96.00 87 PHE A O 1
ATOM 727 N N . THR A 1 88 ? 4.215 -2.891 -0.781 1.00 95.81 88 THR A N 1
ATOM 728 C CA . THR A 1 88 ? 4.822 -2.130 0.306 1.00 95.81 88 THR A CA 1
ATOM 729 C C . THR A 1 88 ? 5.140 -0.735 -0.186 1.00 95.81 88 THR A C 1
ATOM 731 O O . THR A 1 88 ? 5.815 -0.568 -1.203 1.00 95.81 88 THR A O 1
ATOM 734 N N . ILE A 1 89 ? 4.676 0.268 0.550 1.00 94.81 89 ILE A N 1
ATOM 735 C CA . ILE A 1 89 ? 4.905 1.677 0.237 1.00 94.81 89 ILE A CA 1
ATOM 736 C C . ILE A 1 89 ? 5.567 2.401 1.398 1.00 94.81 89 ILE A C 1
ATOM 738 O O . ILE A 1 89 ? 5.424 2.017 2.560 1.00 94.81 89 ILE A O 1
ATOM 742 N N . ARG A 1 90 ? 6.264 3.483 1.066 1.00 93.94 90 ARG A N 1
ATOM 743 C CA . ARG A 1 90 ? 6.899 4.403 2.001 1.00 93.94 90 ARG A CA 1
ATOM 744 C C . ARG A 1 90 ? 6.423 5.818 1.745 1.00 93.94 90 ARG A C 1
ATOM 746 O O . ARG A 1 90 ? 6.535 6.301 0.624 1.00 93.94 90 ARG A O 1
ATOM 753 N N . ARG A 1 91 ? 5.943 6.512 2.768 1.00 91.94 91 ARG A N 1
ATOM 754 C CA . ARG A 1 91 ? 5.647 7.939 2.674 1.00 91.94 91 ARG A CA 1
ATOM 755 C C . ARG A 1 91 ? 6.943 8.737 2.701 1.00 91.94 91 ARG A C 1
ATOM 757 O O . ARG A 1 91 ? 7.712 8.630 3.648 1.00 91.94 91 ARG A O 1
ATOM 764 N N . ILE A 1 92 ? 7.150 9.579 1.694 1.00 91.50 92 ILE A N 1
ATOM 765 C CA . ILE A 1 92 ? 8.400 10.338 1.531 1.00 91.50 92 ILE 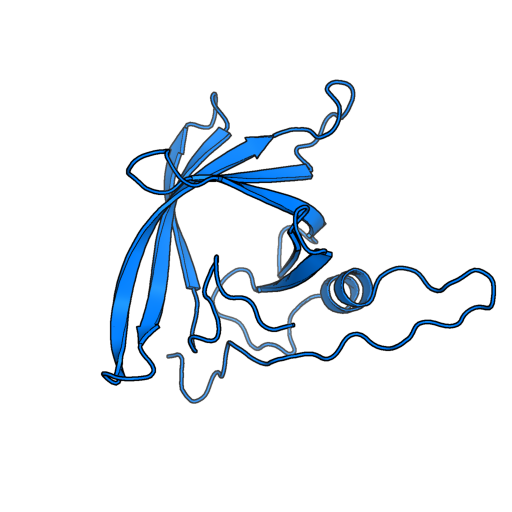A CA 1
ATOM 766 C C . ILE A 1 92 ? 8.589 11.384 2.641 1.00 91.50 92 ILE A C 1
ATOM 768 O O . ILE A 1 92 ? 9.708 11.692 3.022 1.00 91.50 92 ILE A O 1
ATOM 772 N N . SER A 1 93 ? 7.508 11.953 3.183 1.00 89.50 93 SER A N 1
ATOM 773 C CA . SER A 1 93 ? 7.627 13.076 4.124 1.00 89.50 93 SER A CA 1
ATOM 774 C C . SER A 1 93 ? 8.144 12.702 5.516 1.00 89.50 93 SER A C 1
ATOM 776 O O . SER A 1 93 ? 8.615 13.574 6.237 1.00 89.50 93 SER A O 1
ATOM 778 N N . ASP A 1 94 ? 7.950 11.455 5.948 1.00 88.50 94 ASP A N 1
ATOM 779 C CA . ASP A 1 94 ? 8.282 11.007 7.309 1.00 88.50 94 ASP A CA 1
ATOM 780 C C . ASP A 1 94 ? 8.723 9.539 7.379 1.00 88.50 94 ASP A C 1
ATOM 782 O O . ASP A 1 94 ? 8.727 8.948 8.459 1.00 88.50 94 ASP A O 1
ATOM 786 N N . GLU A 1 95 ? 9.079 8.957 6.231 1.00 88.88 95 GLU A N 1
ATOM 787 C CA . GLU A 1 95 ? 9.609 7.598 6.088 1.00 88.88 95 GLU A CA 1
ATOM 788 C C . GLU A 1 95 ? 8.681 6.486 6.608 1.00 88.88 95 GLU A C 1
ATOM 790 O O . GLU A 1 95 ? 9.105 5.338 6.769 1.00 88.88 95 GLU A O 1
ATOM 795 N N . LEU A 1 96 ? 7.400 6.789 6.848 1.00 88.31 96 LEU A N 1
ATOM 796 C CA . LEU A 1 96 ? 6.441 5.805 7.332 1.00 88.31 96 LEU A CA 1
ATOM 797 C C . LEU A 1 96 ? 6.193 4.733 6.274 1.00 88.31 96 LEU A C 1
ATOM 799 O O . LEU A 1 96 ? 5.898 5.041 5.120 1.00 88.31 96 LEU A O 1
ATOM 803 N N . ARG A 1 97 ? 6.257 3.465 6.677 1.00 91.38 97 ARG A N 1
ATOM 804 C CA . ARG A 1 97 ? 6.073 2.322 5.782 1.00 91.38 97 ARG A CA 1
ATOM 805 C C . ARG A 1 97 ? 4.745 1.632 6.032 1.00 91.38 97 ARG A C 1
ATOM 807 O O . ARG A 1 97 ? 4.247 1.613 7.154 1.00 91.38 97 ARG A O 1
ATOM 814 N N . GLN A 1 98 ? 4.176 1.067 4.976 1.00 92.00 98 GLN A N 1
ATOM 815 C CA . GLN A 1 98 ? 2.911 0.341 5.021 1.00 92.00 98 GLN A CA 1
ATOM 816 C C . GLN A 1 98 ? 2.995 -0.889 4.136 1.00 92.00 98 GLN A C 1
ATOM 818 O O . GLN A 1 98 ? 3.544 -0.821 3.036 1.00 92.00 98 GLN A O 1
ATOM 823 N N . VAL A 1 99 ? 2.407 -1.987 4.604 1.00 93.31 99 VAL A N 1
ATOM 824 C CA . VAL A 1 99 ? 2.165 -3.184 3.800 1.00 93.31 99 VAL A CA 1
ATOM 825 C C . VAL A 1 99 ? 0.671 -3.282 3.556 1.00 93.31 99 VAL A C 1
ATOM 827 O O . VAL A 1 99 ? -0.122 -3.271 4.497 1.00 93.31 99 VAL A O 1
ATOM 830 N N . TRP A 1 100 ? 0.302 -3.393 2.290 1.00 93.00 100 TRP A N 1
ATOM 831 C CA . TRP A 1 100 ? -1.071 -3.520 1.842 1.00 93.00 100 TRP A CA 1
ATOM 832 C C . TRP A 1 100 ? -1.290 -4.883 1.225 1.00 93.00 100 TRP A C 1
ATOM 834 O O . TRP A 1 100 ? -0.494 -5.337 0.406 1.00 93.00 100 TRP A O 1
ATOM 844 N N . MET A 1 101 ? -2.398 -5.514 1.594 1.00 93.25 101 MET A N 1
ATOM 845 C CA . MET A 1 101 ? -2.838 -6.762 0.984 1.00 93.25 101 MET A CA 1
ATOM 846 C C . MET A 1 101 ? -3.760 -6.460 -0.196 1.00 93.25 101 MET A C 1
ATOM 848 O O . MET A 1 101 ? -4.612 -5.572 -0.123 1.00 93.25 101 MET A O 1
ATOM 852 N N . ILE A 1 102 ? -3.599 -7.203 -1.288 1.00 93.12 102 ILE A N 1
ATOM 853 C CA . ILE A 1 102 ? -4.439 -7.087 -2.479 1.00 93.12 102 ILE A CA 1
ATOM 854 C C . ILE A 1 102 ? -5.588 -8.095 -2.372 1.00 93.12 102 ILE A C 1
ATOM 856 O O . ILE A 1 102 ? -5.387 -9.310 -2.434 1.00 93.12 102 ILE A O 1
ATOM 860 N N . GLY A 1 103 ? -6.809 -7.568 -2.264 1.00 87.06 103 GLY A N 1
ATOM 861 C CA . GLY A 1 103 ? -8.029 -8.358 -2.093 1.00 87.06 103 GLY A CA 1
ATOM 862 C C . GLY A 1 103 ? -8.265 -8.806 -0.646 1.00 87.06 103 GLY A C 1
ATOM 863 O O . GLY A 1 103 ? -7.490 -8.503 0.255 1.00 87.06 103 GLY A O 1
ATOM 864 N N . ARG A 1 104 ? -9.370 -9.526 -0.419 1.00 78.94 104 ARG A N 1
ATOM 865 C CA . ARG A 1 104 ? -9.683 -10.133 0.884 1.00 78.94 104 ARG A CA 1
ATOM 866 C C . ARG A 1 104 ? -8.968 -11.478 0.988 1.00 78.94 104 ARG A C 1
ATOM 868 O O . ARG A 1 104 ? -9.366 -12.426 0.315 1.00 78.94 104 ARG A O 1
ATOM 875 N N . ARG A 1 105 ? -7.888 -11.540 1.767 1.00 81.81 105 ARG A N 1
ATOM 876 C CA . ARG A 1 105 ? -7.052 -12.736 1.970 1.00 81.81 105 ARG A CA 1
ATOM 877 C C . ARG A 1 105 ? -6.563 -12.802 3.411 1.00 81.81 105 ARG A C 1
ATO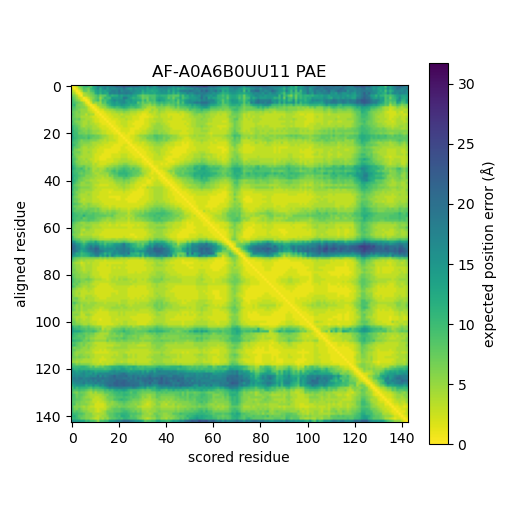M 879 O O . ARG A 1 105 ? -6.583 -11.783 4.103 1.00 81.81 105 ARG A O 1
ATOM 886 N N . ASN A 1 106 ? -6.096 -13.973 3.846 1.00 83.88 106 ASN A N 1
ATOM 887 C CA . ASN A 1 106 ? -5.457 -14.070 5.152 1.00 83.88 106 ASN A CA 1
ATOM 888 C C . ASN A 1 106 ? -4.103 -13.346 5.129 1.00 83.88 106 ASN A C 1
ATOM 890 O O . ASN A 1 106 ? -3.360 -13.474 4.151 1.00 83.88 106 ASN A O 1
ATOM 894 N N . PRO A 1 107 ? -3.728 -12.643 6.213 1.00 83.31 107 PRO A N 1
ATOM 895 C CA . PRO A 1 107 ? -2.422 -11.990 6.313 1.00 83.31 107 PRO A CA 1
ATOM 896 C C . PRO A 1 107 ? -1.221 -12.928 6.176 1.00 83.31 107 PRO A C 1
ATOM 898 O O . PRO A 1 107 ? -0.125 -12.471 5.875 1.00 83.31 107 PRO A O 1
ATOM 901 N N . THR A 1 108 ? -1.410 -14.228 6.394 1.00 87.19 108 THR A N 1
ATOM 902 C CA . THR A 1 108 ? -0.380 -15.261 6.223 1.00 87.19 108 THR A CA 1
ATOM 903 C C . THR A 1 108 ? -0.099 -15.606 4.763 1.00 87.19 108 THR A C 1
ATOM 905 O O . THR A 1 108 ? 0.936 -16.199 4.478 1.00 87.19 108 THR A O 1
ATOM 908 N N . ASP A 1 109 ? -0.993 -15.232 3.844 1.00 89.69 109 ASP A N 1
ATOM 909 C CA . ASP A 1 109 ? -0.966 -15.689 2.450 1.00 89.69 109 ASP A CA 1
ATOM 910 C C . ASP A 1 109 ? -0.291 -14.674 1.509 1.00 89.69 109 ASP A C 1
ATOM 912 O O . ASP A 1 109 ? -0.248 -14.874 0.292 1.00 89.69 109 ASP A O 1
ATOM 916 N N . ILE A 1 110 ? 0.209 -13.556 2.046 1.00 92.31 110 ILE A N 1
ATOM 917 C CA . ILE A 1 110 ? 0.913 -12.538 1.261 1.00 92.31 110 ILE A CA 1
ATOM 918 C C . ILE A 1 110 ? 2.402 -12.856 1.122 1.00 92.31 110 ILE A C 1
ATOM 920 O O . ILE A 1 110 ? 3.005 -13.503 1.977 1.00 92.31 110 ILE A O 1
ATOM 924 N N . SER A 1 111 ? 3.020 -12.359 0.050 1.00 94.50 111 SER A N 1
ATOM 925 C CA . SER A 1 111 ? 4.451 -12.543 -0.194 1.00 94.50 111 SER A CA 1
ATOM 926 C C . SER A 1 111 ? 5.302 -12.011 0.964 1.00 94.50 111 SER A C 1
ATOM 928 O O . SER A 1 111 ? 5.220 -10.835 1.334 1.00 94.50 111 SER A O 1
ATOM 930 N N . ALA A 1 112 ? 6.207 -12.854 1.474 1.00 93.31 112 ALA A N 1
ATOM 931 C CA . ALA A 1 112 ? 7.170 -12.476 2.508 1.00 93.31 112 ALA A CA 1
ATOM 932 C C . ALA A 1 112 ? 8.054 -11.285 2.087 1.00 93.31 112 ALA A C 1
ATOM 934 O O . ALA A 1 112 ? 8.493 -10.510 2.938 1.00 93.31 112 ALA A O 1
ATOM 935 N N . GLN A 1 113 ? 8.252 -11.081 0.778 1.00 94.62 113 GLN A N 1
ATOM 936 C CA . GLN A 1 113 ? 9.028 -9.961 0.238 1.00 94.62 113 GLN A CA 1
ATOM 937 C C . GLN A 1 113 ? 8.398 -8.598 0.556 1.00 94.62 113 GLN A C 1
ATOM 939 O O . GLN A 1 113 ? 9.131 -7.629 0.738 1.00 94.62 113 GLN A O 1
ATOM 944 N N . CYS A 1 114 ? 7.073 -8.510 0.720 1.00 94.56 114 CYS A N 1
ATOM 945 C CA . CYS A 1 114 ? 6.436 -7.277 1.187 1.00 94.56 114 CYS A CA 1
ATOM 946 C C . CYS A 1 114 ? 6.863 -6.935 2.625 1.00 94.56 114 CYS A C 1
ATOM 948 O O . CYS A 1 114 ? 7.160 -5.775 2.928 1.00 94.56 114 CYS A O 1
ATOM 950 N N . GLY A 1 115 ? 6.965 -7.947 3.493 1.00 92.56 115 GLY A N 1
ATOM 951 C CA . GLY A 1 115 ? 7.489 -7.803 4.853 1.00 92.56 115 GLY A CA 1
ATOM 952 C C . GLY A 1 115 ? 8.976 -7.438 4.876 1.00 92.56 115 GLY A C 1
ATOM 953 O O . GLY A 1 115 ? 9.372 -6.537 5.613 1.00 92.56 115 GLY A O 1
ATOM 954 N N . SER A 1 116 ? 9.795 -8.063 4.026 1.00 91.31 116 SER A N 1
ATOM 955 C CA . SER A 1 116 ? 11.215 -7.706 3.879 1.00 91.31 116 SER A CA 1
ATOM 956 C C . SER A 1 116 ? 11.394 -6.265 3.390 1.00 91.31 116 SER A C 1
ATOM 958 O O . SER A 1 116 ? 12.158 -5.503 3.977 1.00 91.31 116 SER A O 1
ATOM 960 N N . ALA A 1 117 ? 10.631 -5.846 2.377 1.00 93.00 117 ALA A N 1
ATOM 961 C CA . ALA A 1 117 ? 10.649 -4.473 1.877 1.00 93.00 117 ALA A CA 1
ATOM 962 C C . ALA A 1 117 ? 10.214 -3.457 2.945 1.00 93.00 117 ALA A C 1
ATOM 964 O O . ALA A 1 117 ? 10.727 -2.339 2.978 1.00 93.00 117 ALA A O 1
ATOM 965 N N . TYR A 1 118 ? 9.304 -3.842 3.849 1.00 92.25 118 TYR A N 1
ATOM 966 C CA . TYR A 1 118 ? 8.921 -3.004 4.983 1.00 92.25 118 TYR A CA 1
ATOM 967 C C . TYR A 1 118 ? 10.105 -2.780 5.923 1.00 92.25 118 TYR 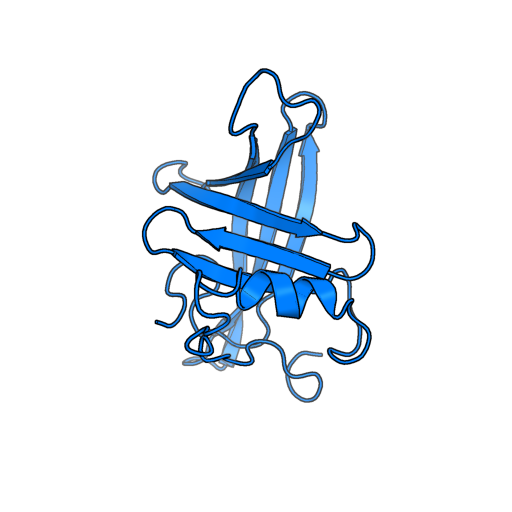A C 1
ATOM 969 O O . TYR A 1 118 ? 10.391 -1.632 6.242 1.00 92.25 118 TYR A O 1
ATOM 977 N N . GLN A 1 119 ? 10.833 -3.833 6.302 1.00 90.19 119 GLN A N 1
ATOM 978 C CA . GLN A 1 119 ? 11.996 -3.710 7.191 1.00 90.19 119 GLN A CA 1
ATOM 979 C C . GLN A 1 119 ? 13.152 -2.927 6.549 1.00 90.19 119 GLN A C 1
ATOM 981 O O . GLN A 1 119 ? 13.871 -2.214 7.241 1.00 90.19 119 GLN A O 1
ATOM 986 N N . GLY A 1 120 ? 13.258 -2.965 5.218 1.00 83.62 120 GLY A N 1
ATOM 987 C CA . GLY A 1 120 ? 14.294 -2.252 4.475 1.00 83.62 120 GLY A CA 1
ATOM 988 C C . GLY A 1 120 ? 15.604 -3.035 4.375 1.00 83.62 120 GLY A C 1
ATOM 989 O O . GLY A 1 120 ? 15.673 -4.185 4.809 1.00 83.62 120 GLY A O 1
ATOM 990 N N . PRO A 1 121 ? 16.624 -2.447 3.727 1.00 78.56 121 PRO A N 1
ATOM 991 C CA . PRO A 1 121 ? 17.924 -3.087 3.597 1.00 78.56 121 PRO A CA 1
ATOM 992 C C . PRO A 1 121 ? 18.614 -3.193 4.960 1.00 78.56 121 PRO A C 1
ATOM 994 O O . PRO A 1 121 ? 18.429 -2.335 5.825 1.00 78.56 121 PRO A O 1
ATOM 997 N N . LEU A 1 122 ? 19.429 -4.235 5.121 1.00 75.56 122 LEU A N 1
ATOM 998 C CA . LEU A 1 122 ? 20.406 -4.291 6.205 1.00 75.56 122 LEU A CA 1
ATOM 999 C C . LEU A 1 122 ? 21.430 -3.167 6.008 1.00 75.56 122 LEU A C 1
ATOM 1001 O O . LEU A 1 122 ? 21.740 -2.808 4.868 1.00 75.56 122 LEU A O 1
ATOM 1005 N N . ASP A 1 123 ? 21.942 -2.615 7.102 1.00 69.94 123 ASP A N 1
ATOM 1006 C CA . ASP A 1 123 ? 23.081 -1.710 7.042 1.00 69.94 123 ASP A CA 1
ATOM 1007 C C . ASP A 1 123 ? 24.356 -2.447 6.592 1.00 69.94 123 ASP A C 1
ATOM 1009 O O . ASP A 1 123 ? 24.391 -3.665 6.400 1.00 69.94 123 ASP A O 1
ATOM 1013 N N . GLU A 1 124 ? 25.423 -1.682 6.405 1.00 69.44 124 GLU A N 1
ATOM 1014 C CA . GLU A 1 124 ? 26.748 -2.152 5.986 1.00 69.44 124 GLU A CA 1
ATOM 1015 C C . GLU A 1 124 ? 27.371 -3.197 6.933 1.00 69.44 124 GLU A C 1
ATOM 1017 O O . GLU A 1 124 ? 28.234 -3.965 6.510 1.00 69.44 124 GLU A O 1
ATOM 1022 N N . ASN A 1 125 ? 26.884 -3.304 8.172 1.00 74.69 125 ASN A N 1
ATOM 1023 C CA . ASN A 1 125 ? 27.302 -4.309 9.149 1.00 74.69 125 ASN A CA 1
ATOM 1024 C C . ASN A 1 125 ? 26.345 -5.512 9.214 1.00 74.69 125 ASN A C 1
ATOM 1026 O O . ASN A 1 125 ? 26.492 -6.373 10.082 1.00 74.69 125 ASN A O 1
ATOM 1030 N N . GLY A 1 126 ? 25.355 -5.582 8.321 1.00 68.31 126 GLY A N 1
ATOM 1031 C CA . GLY A 1 126 ? 24.313 -6.606 8.347 1.00 68.31 126 GLY A CA 1
ATOM 1032 C C . GLY A 1 126 ? 23.280 -6.400 9.459 1.00 68.31 126 GLY A C 1
ATOM 1033 O O . GLY A 1 126 ? 22.483 -7.301 9.725 1.00 68.31 126 GLY A O 1
ATOM 1034 N N . CYS A 1 127 ? 23.273 -5.239 10.111 1.00 66.44 127 CYS A N 1
ATOM 1035 C CA . CYS A 1 127 ? 22.353 -4.901 11.182 1.00 66.44 127 CYS A CA 1
ATOM 1036 C C . CYS A 1 127 ? 21.165 -4.110 10.620 1.00 66.44 127 CYS A C 1
ATOM 1038 O O . CYS A 1 127 ? 21.295 -3.227 9.781 1.00 66.44 127 CYS A O 1
ATOM 1040 N N . ALA A 1 128 ? 19.963 -4.402 11.099 1.00 70.56 128 ALA A N 1
ATOM 1041 C CA . ALA A 1 128 ? 18.825 -3.512 10.926 1.00 70.56 128 ALA A CA 1
ATOM 1042 C C 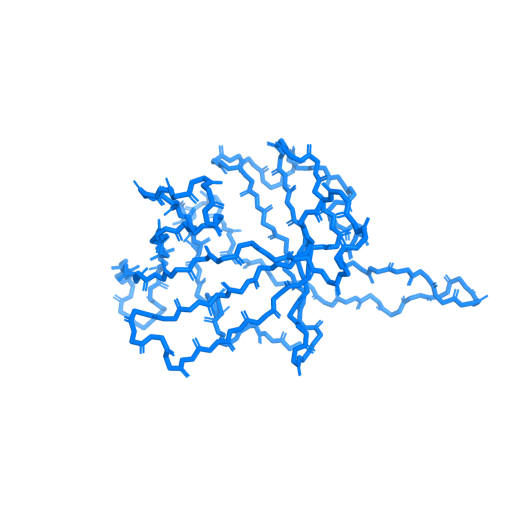. ALA A 1 128 ? 18.101 -3.445 12.259 1.00 70.56 128 ALA A C 1
ATOM 1044 O O . ALA A 1 128 ? 17.786 -4.481 12.846 1.00 70.56 128 ALA A O 1
ATOM 1045 N N . VAL A 1 129 ? 17.840 -2.233 12.747 1.00 73.44 129 VAL A N 1
ATOM 1046 C CA . VAL A 1 129 ? 16.924 -2.060 13.874 1.00 73.44 129 VAL A CA 1
ATOM 1047 C C . VAL A 1 129 ? 15.532 -2.415 13.355 1.00 73.44 129 VAL A C 1
ATOM 1049 O O . VAL A 1 129 ? 15.050 -1.726 12.451 1.00 73.44 129 VAL A O 1
ATOM 1052 N N . PRO A 1 130 ? 14.880 -3.472 13.875 1.00 80.69 130 PRO A N 1
ATOM 1053 C CA . PRO A 1 130 ? 13.579 -3.879 13.371 1.00 80.69 130 PRO A CA 1
ATOM 1054 C C . PRO A 1 130 ? 12.580 -2.733 13.501 1.00 80.69 130 PRO A C 1
ATOM 1056 O O . PRO A 1 130 ? 12.398 -2.168 14.583 1.00 80.69 130 PRO A O 1
ATOM 1059 N N . ILE A 1 131 ? 11.913 -2.394 12.400 1.00 83.62 131 ILE A N 1
ATOM 1060 C CA . ILE A 1 131 ? 10.854 -1.392 12.406 1.00 83.62 131 ILE A CA 1
ATOM 1061 C C . ILE A 1 131 ? 9.630 -2.034 13.074 1.00 83.62 131 ILE A C 1
ATOM 1063 O O . ILE A 1 131 ? 9.146 -3.066 12.587 1.00 83.62 131 ILE A O 1
ATOM 1067 N N . PRO A 1 132 ? 9.096 -1.440 14.161 1.00 82.88 132 PRO A N 1
ATOM 1068 C CA . PRO A 1 132 ? 7.902 -1.951 14.821 1.00 82.88 132 PRO A CA 1
ATOM 1069 C C . PRO A 1 132 ? 6.730 -2.056 13.846 1.00 82.88 132 PRO A C 1
ATOM 1071 O O . PRO A 1 132 ? 6.544 -1.189 12.990 1.00 82.88 132 PRO A O 1
ATOM 1074 N N . GLN A 1 133 ? 5.931 -3.111 13.985 1.00 85.00 133 GLN A N 1
ATOM 1075 C CA . GLN A 1 133 ? 4.760 -3.363 13.150 1.00 85.00 133 GLN A CA 1
ATOM 1076 C C . GLN A 1 133 ? 3.480 -3.165 13.956 1.00 85.00 133 GLN A C 1
ATOM 1078 O O . GLN A 1 133 ? 3.373 -3.624 15.092 1.00 85.00 133 GLN A O 1
ATOM 1083 N N . TYR A 1 134 ? 2.489 -2.534 13.332 1.00 83.31 134 TYR A N 1
ATOM 1084 C CA . TYR A 1 134 ? 1.171 -2.312 13.916 1.00 83.31 134 TYR A CA 1
ATOM 1085 C C . TYR A 1 134 ? 0.123 -2.956 13.015 1.00 83.31 134 TYR A C 1
ATOM 1087 O O . TYR A 1 134 ? 0.011 -2.623 11.835 1.00 83.31 134 TYR A O 1
ATOM 1095 N N . LYS A 1 135 ? -0.636 -3.912 13.558 1.00 84.25 135 LYS A N 1
ATOM 1096 C CA . LYS A 1 135 ? -1.681 -4.606 12.798 1.00 84.25 135 LYS A CA 1
ATOM 1097 C C . LYS A 1 135 ? -2.919 -3.718 12.690 1.00 84.25 135 LYS A C 1
ATOM 1099 O O . LYS A 1 135 ? -3.574 -3.434 13.694 1.00 84.25 135 LYS A O 1
ATOM 1104 N N . ILE A 1 136 ? -3.223 -3.285 11.469 1.00 84.31 136 ILE A N 1
ATOM 1105 C CA . ILE A 1 136 ? -4.415 -2.487 11.144 1.00 84.31 136 ILE A CA 1
ATOM 1106 C C . ILE A 1 136 ? -5.594 -3.377 10.733 1.00 84.31 136 ILE A C 1
ATOM 1108 O O . ILE A 1 136 ? -6.734 -3.115 11.118 1.00 84.31 136 ILE A O 1
ATOM 1112 N N . TYR A 1 137 ? -5.321 -4.444 9.981 1.00 84.75 137 TYR A N 1
ATOM 1113 C CA . TYR A 1 137 ? -6.316 -5.433 9.586 1.00 84.75 137 TYR A CA 1
ATOM 1114 C C . TYR A 1 137 ? -6.316 -6.615 10.556 1.00 84.75 137 TYR A C 1
ATOM 1116 O O . TYR A 1 137 ? -5.263 -7.192 10.836 1.00 84.75 137 TYR A O 1
ATOM 1124 N N . ASP A 1 138 ? -7.507 -6.970 11.025 1.00 82.12 138 ASP A N 1
ATOM 1125 C CA . ASP A 1 138 ? -7.774 -8.133 11.858 1.00 82.12 138 ASP A CA 1
ATOM 1126 C C . ASP A 1 138 ? -8.946 -8.914 11.236 1.00 82.12 138 ASP A C 1
ATOM 1128 O O . ASP A 1 138 ? -10.043 -8.359 11.133 1.00 82.12 138 ASP A O 1
ATOM 1132 N N . PRO A 1 139 ? -8.748 -10.163 10.779 1.00 79.88 139 PRO A N 1
ATOM 1133 C CA . PRO A 1 139 ? -9.797 -10.930 10.108 1.00 79.88 139 PRO A CA 1
ATOM 1134 C C . PRO A 1 139 ? -11.010 -11.224 11.005 1.00 79.88 139 PRO A C 1
ATOM 1136 O O . PRO A 1 139 ? -12.102 -11.441 10.481 1.00 79.88 139 PRO A O 1
ATOM 1139 N N . GLU A 1 140 ? -10.858 -11.199 12.331 1.00 81.31 140 GLU A N 1
ATOM 1140 C CA . GLU A 1 140 ? -11.968 -11.421 13.264 1.00 81.31 140 GLU A CA 1
ATOM 1141 C C . GLU A 1 140 ? -12.878 -10.189 13.373 1.00 81.31 140 GLU A C 1
ATOM 1143 O O . GLU A 1 140 ? -14.074 -10.314 13.630 1.00 81.31 140 GLU A O 1
ATOM 1148 N N . ILE A 1 141 ? -12.328 -8.993 13.131 1.00 78.56 141 ILE A N 1
ATOM 1149 C CA . ILE A 1 141 ? -13.018 -7.708 13.331 1.00 78.56 141 ILE A CA 1
ATOM 1150 C C . ILE A 1 141 ? -13.417 -7.056 11.995 1.00 78.56 141 ILE A C 1
ATOM 1152 O O . ILE A 1 141 ? -14.387 -6.299 11.940 1.00 78.56 141 ILE A O 1
ATOM 1156 N N . CYS A 1 142 ? -12.678 -7.327 10.916 1.00 77.75 142 CYS A N 1
ATOM 1157 C CA . CYS A 1 142 ? -12.712 -6.567 9.663 1.00 77.75 142 CYS A CA 1
ATOM 1158 C C . CYS A 1 142 ? -13.466 -7.248 8.506 1.00 77.75 142 CYS A C 1
ATOM 1160 O O . CYS A 1 142 ? -13.024 -7.155 7.355 1.00 77.75 142 CYS A O 1
ATOM 1162 N N . GLN A 1 143 ? -14.573 -7.935 8.805 1.00 64.50 143 GLN A N 1
ATOM 1163 C CA . GLN A 1 143 ? -15.389 -8.669 7.820 1.00 64.50 143 GLN A CA 1
ATOM 1164 C C . GLN A 1 143 ? -16.067 -7.768 6.769 1.00 64.50 143 GLN A C 1
ATOM 1166 O O . GLN A 1 143 ? -16.536 -6.666 7.123 1.00 64.50 143 GLN A O 1
#

Radius of gyration: 15.68 Å; Cα contacts (8 Å, |Δi|>4): 260; chains: 1; bounding box: 46×36×38 Å

Organism: Ixodes ricinus (NCBI:txid34613)

Mean predicted aligned error: 6.25 Å

Solvent-accessible surface area (backbone atoms only — not comparable to full-atom values): 8526 Å² total; per-residue (Å²): 128,81,54,80,69,98,49,35,81,33,39,38,57,43,76,48,70,81,46,74,42,80,88,76,35,38,28,42,27,39,37,38,29,34,38,86,88,78,67,43,80,46,78,47,62,32,36,38,33,57,34,53,89,45,88,86,50,96,58,70,41,27,41,40,38,25,42,83,80,68,77,53,76,47,52,29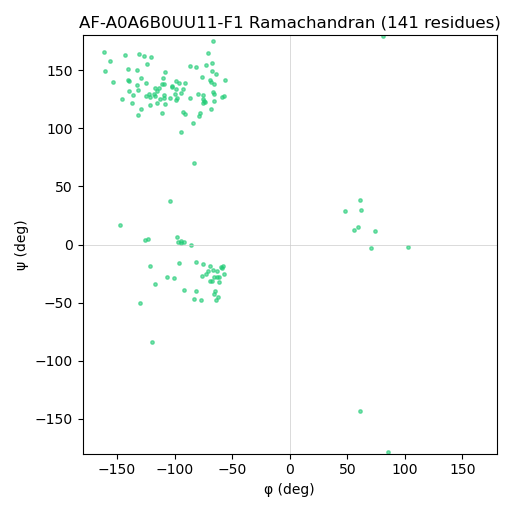,36,58,70,37,64,75,86,64,33,30,33,12,36,30,31,71,90,75,68,47,65,48,74,44,71,53,72,96,69,62,86,83,75,39,59,66,63,31,58,49,48,59,59,48,76,59,45,98,84,70,51,63,81,80,65,88,83,79,86,42,72,44,84,92,79,51,120